Protein AF-A0A6H5G9C8-F1 (afdb_monomer)

Secondary structure (DSSP, 8-state):
-HHHHHHHHHHHHHHHHHHHHHHHHHHHHTTSSS-----HHHHHHHHHHHHHHHHHHHHHHHH-----TTGGG-S-SS--------SSHHHHHHHTTEEE--GGGGS---SGGGPPPGGGTTTB-SS---SSTTTTTEEEB-TT-----S--

Nearest PDB structures (foldseek):
  4ym7-assembly2_BB  TM=7.777E-01  e=2.139E-10  Saccharomyces cerevisiae
  6rwe-assembly1_B  TM=7.813E-01  e=3.942E-10  Saccharomyces cerevisiae
  6tps-assembly1_B  TM=7.738E-01  e=4.833E-10  Saccharomyces cerevisiae
  5m3m-assembly1_B  TM=6.597E-01  e=6.300E-11  Saccharomyces cerevisiae S288C
  6h68-assembly1_B  TM=6.676E-01  e=6.342E-10  Saccharomyces cerevisiae S288C

InterPro domains:
  IPR007645 RNA polymerase Rpb2, domain 3 [PF04565] (83-147)
  IPR015712 DNA-directed RNA polymerase, subunit 2 [PTHR20856] (51-142)

pLDDT: mean 82.38, std 15.57, range [45.03, 97.56]

Organism: NCBI:txid355587

Solvent-accessible surface area (backbone atoms only — not comparable to full-atom values): 9356 Å² total; per-residue (Å²): 126,67,67,65,54,52,53,53,50,53,51,52,53,50,53,52,51,53,49,51,52,50,55,52,51,53,56,59,58,69,69,74,76,66,88,81,76,75,49,70,67,55,56,50,53,51,50,54,53,52,53,51,50,53,54,51,50,52,47,27,67,73,64,8,41,60,92,55,99,76,49,86,86,51,91,60,50,59,75,78,45,78,84,79,51,83,88,43,74,68,59,38,57,43,59,82,39,50,46,67,80,50,70,66,63,68,77,46,90,70,59,73,80,31,58,86,56,78,86,41,62,73,42,45,37,94,74,56,44,54,78,69,89,50,38,49,35,37,34,24,52,26,93,85,47,75,89,79,69,102,82,123

Mean predicted aligned error: 13.43 Å

Sequence (152 aa):
MSAERVDLQRTADRHLRMGAERRQADAIRKGHGSGASYAQADLVNTANRLLSVESGMNNFLSTGNVSSSSGLGLMQDSGLVIIAENINRMRYMSHFRAVHRGAFFTTMRTTEARQLLPDAWGFICPVHTPDGAPCGLLNHLTKDCKVGDFDL

Foldseek 3Di:
DPPVVVVVVVVVVVVVVVVVVVVVVVVVVVVPPDPDPDDVVNVVVVVVVVVVVVVQVVCCQVFVAHDDPVCPPDPDRGPNYDDQDPPDPVSNVQVVFKDFQDPVCLPDPDCPQQDDDPVCPQFWDPPAFDDDSCHSGITGTDPPHDDDDPPD

Structure (mmCIF, N/CA/C/O backbone):
data_AF-A0A6H5G9C8-F1
#
_entry.id   AF-A0A6H5G9C8-F1
#
loop_
_atom_site.group_PDB
_atom_site.id
_atom_site.type_symbol
_atom_site.label_atom_id
_atom_site.label_alt_id
_atom_site.label_comp_id
_atom_site.label_asym_id
_atom_site.label_entity_id
_atom_site.label_seq_id
_atom_site.pdbx_PDB_ins_code
_atom_site.Cartn_x
_atom_site.Cartn_y
_atom_site.Cartn_z
_atom_site.occupancy
_atom_site.B_iso_or_equiv
_atom_site.auth_seq_id
_atom_site.auth_comp_id
_atom_site.auth_asym_id
_atom_site.auth_atom_id
_atom_site.pdbx_PDB_model_num
ATOM 1 N N . MET A 1 1 ? -27.023 -31.571 33.855 1.00 52.66 1 MET A N 1
ATOM 2 C CA . MET A 1 1 ? -28.000 -30.473 33.661 1.00 52.66 1 MET A CA 1
ATOM 3 C C . MET A 1 1 ? -27.522 -29.355 32.728 1.00 52.66 1 MET A C 1
ATOM 5 O O . MET A 1 1 ? -28.364 -28.622 32.228 1.00 52.66 1 MET A O 1
ATOM 9 N N . SER A 1 2 ? -26.218 -29.201 32.464 1.00 55.62 2 SER A N 1
ATOM 10 C CA . SER A 1 2 ? -25.683 -28.095 31.645 1.00 55.62 2 SER A CA 1
ATOM 11 C C . SER A 1 2 ? -25.666 -28.374 30.134 1.00 55.62 2 SER A C 1
ATOM 13 O O . SER A 1 2 ? -25.908 -27.461 29.358 1.00 55.62 2 SER A O 1
ATOM 15 N N . ALA A 1 3 ? -25.415 -29.621 29.714 1.00 56.06 3 ALA A N 1
ATOM 16 C CA . ALA A 1 3 ? -25.320 -29.995 28.294 1.00 56.06 3 ALA A CA 1
ATOM 17 C C . ALA A 1 3 ? -26.673 -29.902 27.561 1.00 56.06 3 ALA A C 1
ATOM 19 O O . ALA A 1 3 ? -26.766 -29.308 26.494 1.00 56.06 3 ALA A O 1
ATOM 20 N N . GLU A 1 4 ? -27.744 -30.368 28.201 1.00 57.59 4 GLU A N 1
ATOM 21 C CA . GLU A 1 4 ? -29.102 -30.371 27.638 1.00 57.59 4 GLU A CA 1
ATOM 22 C C . GLU A 1 4 ? -29.651 -28.951 27.402 1.00 57.59 4 GLU A C 1
ATOM 24 O O . GLU A 1 4 ? -30.366 -28.700 26.435 1.00 57.59 4 GLU A O 1
ATOM 29 N N . ARG A 1 5 ? -29.243 -27.980 28.236 1.00 57.44 5 ARG A N 1
ATOM 30 C CA . ARG A 1 5 ? -29.576 -26.559 28.041 1.00 57.44 5 ARG A CA 1
ATOM 31 C C . ARG A 1 5 ? -28.860 -25.949 26.835 1.00 57.44 5 ARG A C 1
ATOM 33 O O . ARG A 1 5 ? -29.451 -25.125 26.149 1.00 57.44 5 ARG A O 1
ATOM 40 N N . VAL A 1 6 ? -27.621 -26.360 26.550 1.00 58.94 6 VAL A N 1
ATOM 41 C CA . VAL A 1 6 ? -26.857 -25.868 25.388 1.00 58.94 6 VAL A CA 1
ATOM 42 C C . VAL A 1 6 ? -27.434 -26.418 24.079 1.00 58.94 6 VAL A C 1
ATOM 44 O O . VAL A 1 6 ? -27.516 -25.680 23.097 1.00 58.94 6 VAL A O 1
ATOM 47 N N . ASP A 1 7 ? -27.905 -27.666 24.070 1.00 59.56 7 ASP A N 1
ATOM 48 C CA . ASP A 1 7 ? -28.549 -28.271 22.896 1.00 59.56 7 ASP A CA 1
ATOM 49 C C . ASP A 1 7 ? -29.946 -27.688 22.621 1.00 59.56 7 ASP A C 1
ATOM 51 O O . ASP A 1 7 ? -30.296 -27.437 21.463 1.00 59.56 7 ASP A O 1
ATOM 55 N N . LEU A 1 8 ? -30.715 -27.361 23.666 1.00 62.09 8 LEU A N 1
ATOM 56 C CA . LEU A 1 8 ? -31.972 -26.607 23.549 1.00 62.09 8 LEU A CA 1
ATOM 57 C C . LEU A 1 8 ? -31.755 -25.181 23.012 1.00 62.09 8 LEU A C 1
ATOM 59 O O . LEU A 1 8 ? -32.517 -24.718 22.164 1.00 62.09 8 LEU A O 1
ATOM 63 N N . GLN A 1 9 ? -30.685 -24.500 23.433 1.00 62.12 9 GLN A N 1
ATOM 64 C CA . GLN A 1 9 ? -30.335 -23.175 22.907 1.00 62.12 9 GLN A CA 1
ATOM 65 C C . GLN A 1 9 ? -29.932 -23.246 21.422 1.00 62.12 9 GLN A C 1
ATOM 67 O O . GLN A 1 9 ? -30.406 -22.464 20.602 1.00 62.12 9 GLN A O 1
ATOM 72 N N . ARG A 1 10 ? -29.108 -24.236 21.047 1.00 60.28 10 ARG A N 1
ATOM 73 C CA . ARG A 1 10 ? -28.646 -24.441 19.661 1.00 60.28 10 ARG A CA 1
ATOM 74 C C . ARG A 1 10 ? -29.770 -24.849 18.711 1.00 60.28 10 ARG A C 1
ATOM 76 O O . ARG A 1 10 ? -29.772 -24.438 17.550 1.00 60.28 10 ARG A O 1
ATOM 83 N N . THR A 1 11 ? -30.724 -25.650 19.182 1.00 66.50 11 THR A N 1
ATOM 84 C CA . THR A 1 11 ? -31.915 -26.011 18.401 1.00 66.50 11 THR A CA 1
ATOM 85 C C . THR A 1 11 ? -32.848 -24.811 18.228 1.00 66.50 11 THR A C 1
ATOM 87 O O . THR A 1 11 ? -33.286 -24.563 17.104 1.00 66.50 11 THR A O 1
ATOM 90 N N . ALA A 1 12 ? -33.063 -23.993 19.264 1.00 66.56 12 ALA A N 1
ATOM 91 C CA . ALA A 1 12 ? -33.818 -22.742 19.152 1.00 66.56 12 ALA A CA 1
ATOM 92 C C . ALA A 1 12 ? -33.175 -21.750 18.158 1.00 66.56 12 ALA A C 1
ATOM 94 O O . ALA A 1 12 ? -33.863 -21.226 17.278 1.00 66.56 12 ALA A O 1
ATOM 95 N N . ASP A 1 13 ? -31.852 -21.571 18.211 1.00 65.62 13 ASP A N 1
ATOM 96 C CA . ASP A 1 13 ? -31.112 -20.705 17.284 1.00 65.62 13 ASP A CA 1
ATOM 97 C C . ASP A 1 13 ? -31.168 -21.210 15.834 1.00 65.62 13 ASP A C 1
ATOM 99 O O . ASP A 1 13 ? -31.294 -20.420 14.894 1.00 65.62 13 ASP A O 1
ATOM 103 N N . ARG A 1 14 ? -31.135 -22.534 15.625 1.00 63.53 14 ARG A N 1
ATOM 104 C CA . ARG A 1 14 ? -31.300 -23.142 14.296 1.00 63.53 14 ARG A CA 1
ATOM 105 C C . ARG A 1 14 ? -32.705 -22.899 13.740 1.00 63.53 14 ARG A C 1
ATOM 107 O O . ARG A 1 14 ? -32.842 -22.584 12.561 1.00 63.53 14 ARG A O 1
ATOM 114 N N . HIS A 1 15 ? -33.739 -22.990 14.575 1.00 64.81 15 HIS A N 1
ATOM 115 C CA . HIS A 1 15 ? -35.116 -22.691 14.172 1.00 64.81 15 HIS A CA 1
ATOM 116 C C . HIS A 1 15 ? -35.325 -21.201 13.849 1.00 64.81 15 HIS A C 1
ATOM 118 O O . HIS A 1 15 ? -36.018 -20.884 12.881 1.00 64.81 15 HIS A O 1
ATOM 124 N N . LEU A 1 16 ? -34.685 -20.289 14.589 1.00 63.53 16 LEU A N 1
ATOM 125 C CA . LEU A 1 16 ? -34.725 -18.848 14.311 1.00 63.53 16 LEU A CA 1
ATOM 126 C C . LEU A 1 16 ? -34.018 -18.487 12.995 1.00 63.53 16 LEU A C 1
ATOM 128 O O . LEU A 1 16 ? -34.568 -17.719 12.204 1.00 63.53 16 LEU A O 1
ATOM 132 N N . ARG A 1 17 ? -32.852 -19.086 12.711 1.00 62.72 17 ARG A N 1
ATOM 133 C CA . ARG A 1 17 ? -32.130 -18.905 11.436 1.00 62.72 17 ARG A CA 1
ATOM 134 C C . ARG A 1 17 ? -32.926 -19.437 10.244 1.00 62.72 17 ARG A C 1
ATOM 136 O O . ARG A 1 17 ? -33.128 -18.707 9.279 1.00 62.72 17 ARG A O 1
ATOM 143 N N . MET A 1 18 ? -33.495 -20.639 10.363 1.00 63.16 18 MET A N 1
ATOM 144 C CA . MET A 1 18 ? -34.367 -21.217 9.330 1.00 63.16 18 MET A CA 1
ATOM 145 C C . MET A 1 18 ? -35.641 -20.383 9.112 1.00 63.16 18 MET A C 1
ATOM 147 O O . MET A 1 18 ? -36.156 -20.310 7.998 1.00 63.16 18 MET A O 1
ATOM 151 N N . GLY A 1 19 ? -36.163 -19.730 10.158 1.00 61.75 19 GLY A N 1
ATOM 152 C CA . GLY A 1 19 ? -37.285 -18.794 10.052 1.00 61.75 19 GLY A CA 1
ATOM 153 C C . GLY A 1 19 ? -36.926 -17.493 9.325 1.00 61.75 19 GLY A C 1
ATOM 154 O O . GLY A 1 19 ? -37.734 -16.992 8.541 1.00 61.75 19 GLY A O 1
ATOM 155 N N . ALA A 1 20 ? -35.720 -16.961 9.544 1.00 60.97 20 ALA A N 1
ATOM 156 C CA . ALA A 1 20 ? -35.210 -15.781 8.844 1.00 60.97 20 ALA A CA 1
ATOM 157 C C . ALA A 1 20 ? -34.938 -16.067 7.356 1.00 60.97 20 ALA A C 1
ATOM 159 O O . ALA A 1 20 ? -35.363 -15.295 6.498 1.00 60.97 20 ALA A O 1
ATOM 160 N N . GLU A 1 21 ? -34.333 -17.215 7.042 1.00 58.78 21 GLU A N 1
ATOM 161 C CA . GLU A 1 21 ? -34.062 -17.653 5.666 1.00 58.78 21 GLU A CA 1
ATOM 162 C C . GLU A 1 21 ? -35.353 -17.896 4.872 1.00 58.78 21 GLU A C 1
ATOM 164 O O . GLU A 1 21 ? -35.463 -17.475 3.720 1.00 58.78 21 GLU A O 1
ATOM 169 N N . ARG A 1 22 ? -36.381 -18.487 5.501 1.00 59.16 22 ARG A N 1
ATOM 170 C CA . ARG A 1 22 ? -37.709 -18.661 4.883 1.00 59.16 22 ARG A CA 1
ATOM 171 C C . ARG A 1 22 ? -38.394 -17.325 4.594 1.00 59.16 22 ARG A C 1
ATOM 173 O O . ARG A 1 22 ? -38.902 -17.138 3.494 1.00 59.16 22 ARG A O 1
ATOM 180 N N . ARG A 1 23 ? -38.340 -16.362 5.525 1.00 60.44 23 ARG A N 1
ATOM 181 C CA . ARG A 1 23 ? -38.875 -15.001 5.307 1.00 60.44 23 ARG A CA 1
ATOM 182 C C . ARG A 1 23 ? -38.164 -14.282 4.159 1.00 60.44 23 ARG A C 1
ATOM 184 O O . ARG A 1 23 ? -38.810 -13.565 3.398 1.00 60.44 23 ARG A O 1
ATOM 191 N N . GLN A 1 24 ? -36.855 -14.482 4.025 1.00 59.53 24 GLN A N 1
ATOM 192 C CA . GLN A 1 24 ? -36.061 -13.881 2.958 1.00 59.53 24 GLN A CA 1
ATOM 193 C C . GLN A 1 24 ? -36.348 -14.527 1.593 1.00 59.53 24 GLN A C 1
ATOM 195 O O . GLN A 1 24 ? -36.511 -13.814 0.604 1.00 59.53 24 GLN A O 1
ATOM 200 N N . ALA A 1 25 ? -36.518 -15.851 1.541 1.00 57.06 25 ALA A N 1
ATOM 201 C CA . ALA A 1 25 ? -36.933 -16.567 0.333 1.00 57.06 25 ALA A CA 1
ATOM 202 C C . ALA A 1 25 ? -38.358 -16.187 -0.120 1.00 57.06 25 ALA A C 1
ATOM 204 O O . ALA A 1 25 ? -38.601 -15.996 -1.314 1.00 57.06 25 ALA A O 1
ATOM 205 N N . ASP A 1 26 ? -39.289 -15.997 0.820 1.00 58.59 26 ASP A N 1
ATOM 206 C CA . ASP A 1 26 ? -40.658 -15.563 0.520 1.00 58.59 26 ASP A CA 1
ATOM 207 C C . ASP A 1 26 ? -40.722 -14.108 0.016 1.00 58.59 26 ASP A C 1
ATOM 209 O O . ASP A 1 26 ? -41.550 -13.789 -0.843 1.00 58.59 26 ASP A O 1
ATOM 213 N N . ALA A 1 27 ? -39.818 -13.231 0.475 1.00 60.06 27 ALA A N 1
ATOM 214 C CA . ALA A 1 27 ? -39.679 -11.866 -0.043 1.00 60.06 27 ALA A CA 1
ATOM 215 C C . ALA A 1 27 ? -39.166 -11.842 -1.496 1.00 60.06 27 ALA A C 1
ATOM 217 O O . ALA A 1 27 ? -39.684 -11.087 -2.318 1.00 60.06 27 ALA A O 1
ATOM 2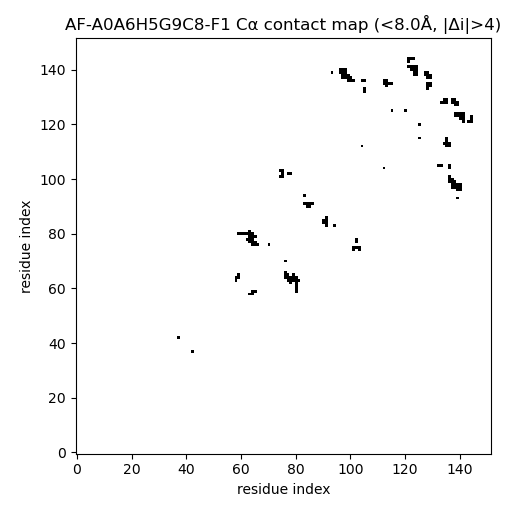18 N N . ILE A 1 28 ? -38.209 -12.713 -1.838 1.00 57.19 28 ILE A N 1
ATOM 219 C CA . ILE A 1 28 ? -37.671 -12.849 -3.205 1.00 57.19 28 ILE A CA 1
ATOM 220 C C . ILE A 1 28 ? -38.734 -13.422 -4.157 1.00 57.19 28 ILE A C 1
ATOM 222 O O . ILE A 1 28 ? -38.884 -12.963 -5.295 1.00 57.19 28 ILE A O 1
ATOM 226 N N . ARG A 1 29 ? -39.525 -14.392 -3.682 1.00 55.91 29 ARG A N 1
ATOM 227 C CA . ARG A 1 29 ? -40.588 -15.037 -4.465 1.00 55.91 29 ARG A CA 1
ATOM 228 C C . ARG A 1 29 ? -41.779 -14.112 -4.738 1.00 55.91 29 ARG A C 1
ATOM 230 O O . ARG A 1 29 ? -42.370 -14.204 -5.811 1.00 55.91 29 ARG A O 1
ATOM 237 N N . LYS A 1 30 ? -42.097 -13.177 -3.833 1.00 57.09 30 LYS A N 1
ATOM 238 C CA . LYS A 1 30 ? -43.123 -12.139 -4.065 1.00 57.09 30 LYS A CA 1
ATOM 239 C C . LYS A 1 30 ? -42.755 -11.126 -5.161 1.00 57.09 30 LYS A C 1
ATOM 241 O O . LYS A 1 30 ? -43.655 -10.475 -5.674 1.00 57.09 30 LYS A O 1
ATOM 246 N N . GLY A 1 31 ? -41.481 -11.012 -5.546 1.00 51.38 31 GLY A N 1
ATOM 247 C CA . GLY A 1 31 ? -41.027 -10.091 -6.599 1.00 51.38 31 GLY A CA 1
ATOM 248 C C . GLY A 1 31 ? -41.153 -10.611 -8.039 1.00 51.38 31 GLY A C 1
ATOM 249 O O . GLY A 1 31 ? -40.985 -9.835 -8.971 1.00 51.38 31 GLY A O 1
ATOM 250 N N . HIS A 1 32 ? -41.446 -11.901 -8.243 1.00 48.91 32 HIS A N 1
ATOM 251 C CA . HIS A 1 32 ? -41.352 -12.554 -9.562 1.00 48.91 32 HIS A CA 1
ATOM 252 C C . HIS A 1 32 ? -42.702 -12.817 -10.256 1.00 48.91 32 HIS A C 1
ATOM 254 O O . HIS A 1 32 ? -42.734 -13.436 -11.317 1.00 48.91 32 HIS A O 1
ATOM 260 N N . GLY A 1 33 ? -43.824 -12.384 -9.674 1.00 45.03 33 GLY A N 1
ATOM 261 C CA . GLY A 1 33 ? -45.160 -12.844 -10.068 1.00 45.03 33 GLY A CA 1
ATOM 262 C C . GLY A 1 33 ? -46.170 -11.748 -10.392 1.00 45.03 33 GLY A C 1
ATOM 263 O O . GLY A 1 33 ? -47.238 -11.761 -9.801 1.00 45.03 33 GLY A O 1
ATOM 264 N N . SER A 1 34 ? -45.838 -10.815 -11.288 1.00 45.84 34 SER A N 1
ATOM 265 C CA . SER A 1 34 ? -46.760 -9.938 -12.048 1.00 45.84 34 SER A CA 1
ATOM 266 C C . SER A 1 34 ? -45.920 -8.834 -12.690 1.00 45.84 34 SER A C 1
ATOM 268 O O . SER A 1 34 ? -45.042 -8.317 -12.007 1.00 45.84 34 SER A O 1
ATOM 270 N N . GLY A 1 35 ? -46.151 -8.485 -13.963 1.00 50.88 35 GLY A N 1
ATOM 271 C CA . GLY A 1 35 ? -45.361 -7.486 -14.701 1.00 50.88 35 GLY A CA 1
ATOM 272 C C . GLY A 1 35 ? -44.958 -6.292 -13.831 1.00 50.88 35 GLY A C 1
ATOM 273 O O . GLY A 1 35 ? -45.819 -5.579 -13.318 1.00 50.88 35 GLY A O 1
ATOM 274 N N . ALA A 1 36 ? -43.652 -6.133 -13.605 1.00 57.53 36 ALA A N 1
ATOM 275 C CA . ALA A 1 36 ? -43.116 -5.144 -12.683 1.00 57.53 36 ALA A CA 1
ATOM 276 C C . ALA A 1 36 ? -43.345 -3.735 -13.246 1.00 57.53 36 ALA A C 1
ATOM 278 O O . ALA A 1 36 ? -42.533 -3.203 -13.999 1.00 57.53 36 ALA A O 1
ATOM 279 N N . SER A 1 37 ? -44.472 -3.123 -12.887 1.00 60.69 37 SER A N 1
ATOM 280 C CA . SER A 1 37 ? -44.633 -1.676 -12.965 1.00 60.69 37 SER A CA 1
ATOM 281 C C . SER A 1 37 ? -43.712 -1.073 -11.912 1.00 60.69 37 SER A C 1
ATOM 283 O O . SER A 1 37 ? -44.106 -0.926 -10.756 1.00 60.69 37 SER A O 1
ATOM 285 N N . TYR A 1 38 ? -42.470 -0.770 -12.287 1.00 67.19 38 TYR A N 1
ATOM 286 C CA . TYR A 1 38 ? -41.547 -0.063 -11.409 1.00 67.19 38 TYR A CA 1
ATOM 287 C C . TYR A 1 38 ? -42.154 1.295 -11.061 1.00 67.19 38 TYR A C 1
ATOM 289 O O . TYR A 1 38 ? -42.345 2.143 -11.937 1.00 67.19 38 TYR A O 1
ATOM 297 N N . ALA A 1 39 ? -42.484 1.508 -9.787 1.00 77.12 39 ALA A N 1
ATOM 298 C CA . ALA A 1 39 ? -42.851 2.835 -9.332 1.00 77.12 39 ALA A CA 1
ATOM 299 C C . ALA A 1 39 ? -41.648 3.759 -9.565 1.00 77.12 39 ALA A C 1
ATOM 301 O O . ALA A 1 39 ? -40.505 3.384 -9.298 1.00 77.12 39 ALA A O 1
ATOM 302 N N . GLN A 1 40 ? -41.889 4.982 -10.038 1.00 76.12 40 GLN A N 1
ATOM 303 C CA . GLN A 1 40 ? -40.822 5.960 -10.273 1.00 76.12 40 GLN A CA 1
ATOM 304 C C . GLN A 1 40 ? -39.937 6.157 -9.025 1.00 76.12 40 GLN A C 1
ATOM 306 O O . GLN A 1 40 ? -38.731 6.346 -9.143 1.00 76.12 40 GLN A O 1
ATOM 311 N N . ALA A 1 41 ? -40.517 6.025 -7.828 1.00 79.38 41 ALA A N 1
ATOM 312 C CA . ALA A 1 41 ? -39.797 6.060 -6.558 1.00 79.38 41 ALA A CA 1
ATOM 313 C C . ALA A 1 41 ? -38.800 4.895 -6.373 1.00 79.38 41 ALA A C 1
ATOM 315 O O . ALA A 1 41 ? -37.710 5.110 -5.846 1.00 79.38 41 ALA A O 1
ATOM 316 N N . ASP A 1 42 ? -39.123 3.685 -6.837 1.00 80.88 42 ASP A N 1
ATOM 317 C CA . ASP A 1 42 ? -38.223 2.526 -6.758 1.00 80.88 42 ASP A CA 1
ATOM 318 C C . ASP A 1 42 ? -37.039 2.684 -7.719 1.00 80.88 42 ASP A C 1
ATOM 320 O O . ASP A 1 42 ? -35.890 2.412 -7.359 1.00 80.88 42 ASP A O 1
ATOM 324 N N . LEU A 1 43 ? -37.295 3.214 -8.920 1.00 80.56 43 LEU A N 1
ATOM 325 C CA . LEU A 1 43 ? -36.242 3.554 -9.881 1.00 80.56 43 LEU A CA 1
ATOM 326 C C . LEU A 1 43 ? -35.295 4.624 -9.319 1.00 80.56 43 LEU A C 1
ATOM 328 O O . LEU A 1 43 ? -34.079 4.474 -9.387 1.00 80.56 43 LEU A O 1
ATOM 332 N N . VAL A 1 44 ? -35.833 5.666 -8.683 1.00 82.88 44 VAL A N 1
ATOM 333 C CA . VAL A 1 44 ? -35.020 6.716 -8.050 1.00 82.88 44 VAL A CA 1
ATOM 334 C C . VAL A 1 44 ? -34.219 6.172 -6.859 1.00 82.88 44 VAL A C 1
ATOM 336 O O . VAL A 1 44 ? -33.038 6.482 -6.716 1.00 82.88 44 VAL A O 1
ATOM 339 N N . ASN A 1 45 ? -34.806 5.308 -6.028 1.00 84.06 45 ASN A N 1
ATOM 340 C CA . ASN A 1 45 ? -34.104 4.707 -4.892 1.00 84.06 45 ASN A CA 1
ATOM 341 C C . ASN A 1 45 ? -32.965 3.774 -5.323 1.00 84.06 45 ASN A C 1
ATOM 343 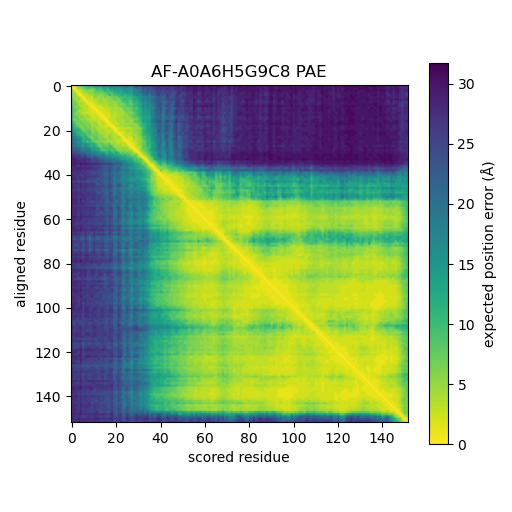O O . ASN A 1 45 ? -31.896 3.784 -4.710 1.00 84.06 45 ASN A O 1
ATOM 347 N N . THR A 1 46 ? -33.169 2.974 -6.370 1.00 80.62 46 THR A N 1
ATOM 348 C CA . THR A 1 46 ? -32.105 2.123 -6.926 1.00 80.62 46 THR A CA 1
ATOM 349 C C . THR A 1 46 ? -30.989 2.955 -7.556 1.00 80.62 46 THR A C 1
ATOM 351 O O . THR A 1 46 ? -29.821 2.690 -7.275 1.00 80.62 46 THR A O 1
ATOM 354 N N . ALA A 1 47 ? -31.324 4.017 -8.295 1.00 81.56 47 ALA A N 1
ATOM 355 C CA . ALA A 1 47 ? -30.341 4.951 -8.841 1.00 81.56 47 ALA A CA 1
ATOM 356 C C . ALA A 1 47 ? -29.498 5.612 -7.736 1.00 81.56 47 ALA A C 1
ATOM 358 O O . ALA A 1 47 ? -28.271 5.603 -7.807 1.00 81.56 47 ALA A O 1
ATOM 359 N N . ASN A 1 48 ? -30.130 6.088 -6.659 1.00 82.88 48 ASN A N 1
ATOM 360 C CA . ASN A 1 48 ? -29.422 6.686 -5.523 1.00 82.88 48 ASN A CA 1
ATOM 361 C C . ASN A 1 48 ? -28.470 5.698 -4.825 1.00 82.88 48 ASN A C 1
ATOM 363 O O . ASN A 1 48 ? -27.390 6.086 -4.380 1.00 82.88 48 ASN A O 1
ATOM 367 N N . ARG A 1 49 ? -28.830 4.409 -4.752 1.00 81.00 49 ARG A N 1
ATOM 368 C CA . ARG A 1 49 ? -27.944 3.370 -4.200 1.00 81.00 49 ARG A CA 1
ATOM 369 C C . ARG A 1 49 ? -26.731 3.107 -5.088 1.00 81.00 49 ARG A C 1
ATOM 371 O O . ARG A 1 49 ? -25.635 2.963 -4.558 1.00 81.00 49 ARG A O 1
ATOM 378 N N . LEU A 1 50 ? -26.912 3.068 -6.408 1.00 80.38 50 LEU A N 1
ATOM 379 C CA . LEU A 1 50 ? -25.808 2.880 -7.355 1.00 80.38 50 LEU A CA 1
ATOM 380 C C . LEU A 1 50 ? -24.817 4.050 -7.293 1.00 80.38 50 LEU A C 1
ATOM 382 O O . LEU A 1 50 ? -23.616 3.826 -7.150 1.00 80.38 50 LEU A O 1
ATOM 386 N N . LEU A 1 51 ? -25.327 5.285 -7.282 1.00 81.31 51 LEU A N 1
ATOM 387 C CA . LEU A 1 51 ? -24.510 6.500 -7.168 1.00 81.31 51 LEU A CA 1
ATOM 388 C C . LEU A 1 51 ? -23.721 6.554 -5.850 1.00 81.31 51 LEU A C 1
ATOM 390 O O . LEU A 1 51 ? -22.583 7.021 -5.814 1.00 81.31 51 LEU A O 1
ATOM 394 N N . SER A 1 52 ? -24.299 6.044 -4.758 1.00 84.75 52 SER A N 1
ATOM 395 C CA . SER A 1 52 ? -23.610 5.974 -3.466 1.00 84.75 52 SER A CA 1
ATOM 396 C C . SER A 1 52 ? -22.406 5.030 -3.487 1.00 84.75 52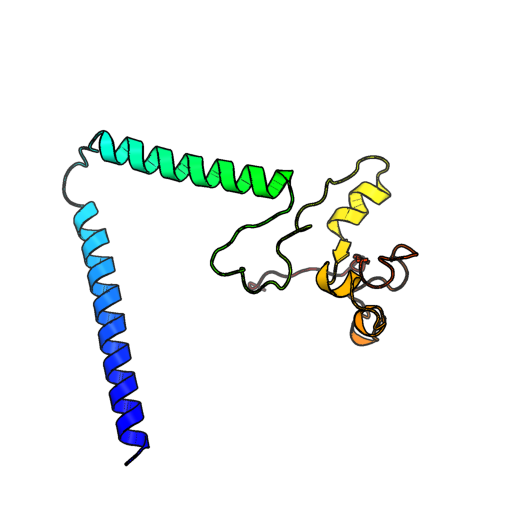 SER A C 1
ATOM 398 O O . SER A 1 52 ? -21.407 5.319 -2.828 1.00 84.75 52 SER A O 1
ATOM 400 N N . VAL A 1 53 ? -22.489 3.906 -4.205 1.00 88.00 53 VAL A N 1
ATOM 401 C CA . VAL A 1 53 ? -21.378 2.947 -4.313 1.00 88.00 53 VAL A CA 1
ATOM 402 C C . VAL A 1 53 ? -20.258 3.535 -5.163 1.00 88.00 53 VAL A C 1
ATOM 404 O O . VAL A 1 53 ? -19.103 3.493 -4.748 1.00 88.00 53 VAL A O 1
ATOM 407 N N . GLU A 1 54 ? -20.598 4.137 -6.304 1.00 91.00 54 GLU A N 1
ATOM 408 C CA . GLU A 1 54 ? -19.631 4.798 -7.185 1.00 91.00 54 GLU A CA 1
ATOM 409 C C . GLU A 1 54 ? -18.853 5.890 -6.442 1.00 91.00 54 GLU A C 1
ATOM 411 O O . GLU A 1 54 ? -17.623 5.878 -6.431 1.00 91.00 54 GLU A O 1
ATOM 416 N N . SER A 1 55 ? -19.562 6.790 -5.756 1.00 90.56 55 SER A N 1
ATOM 417 C CA . SER A 1 55 ? -18.944 7.871 -4.984 1.00 90.56 55 SER A CA 1
ATOM 418 C C . SER A 1 55 ? -18.031 7.336 -3.873 1.00 90.56 55 SER A C 1
ATOM 420 O O . SER A 1 55 ? -16.902 7.804 -3.710 1.00 90.56 55 SER A O 1
ATOM 422 N N . GLY A 1 56 ? -18.472 6.294 -3.156 1.00 90.38 56 GLY A N 1
ATOM 423 C CA . GLY A 1 56 ? -17.668 5.634 -2.127 1.00 90.38 56 GLY A CA 1
ATOM 424 C C . GLY A 1 56 ? -16.395 4.991 -2.684 1.00 90.38 56 GLY A C 1
ATOM 425 O O . GLY A 1 56 ? -15.312 5.201 -2.138 1.00 90.38 56 GLY A O 1
ATOM 426 N N . MET A 1 57 ? -16.501 4.257 -3.797 1.00 92.06 57 MET A N 1
ATOM 427 C CA . MET A 1 57 ? -15.351 3.637 -4.463 1.00 92.06 57 MET A CA 1
ATOM 428 C C . MET A 1 57 ? -14.390 4.683 -5.031 1.00 92.06 57 MET A C 1
ATOM 430 O O . MET A 1 57 ? -13.180 4.540 -4.876 1.00 92.06 57 MET A O 1
ATOM 434 N N . ASN A 1 58 ? -14.902 5.755 -5.637 1.00 94.00 58 ASN A N 1
ATOM 435 C CA . ASN A 1 58 ? -14.070 6.827 -6.171 1.00 94.00 58 ASN A CA 1
ATOM 436 C C . ASN A 1 58 ? -13.295 7.548 -5.058 1.00 94.00 58 ASN A C 1
ATOM 438 O O . ASN A 1 58 ? -12.098 7.804 -5.198 1.00 94.00 58 ASN A O 1
ATOM 442 N N . ASN A 1 59 ? -13.946 7.816 -3.923 1.00 93.62 59 ASN A N 1
ATOM 443 C CA . ASN A 1 59 ? -13.283 8.391 -2.756 1.00 93.62 59 ASN A CA 1
ATOM 444 C C . ASN A 1 59 ? -12.205 7.450 -2.193 1.00 93.62 59 ASN A C 1
ATOM 446 O O . ASN A 1 59 ? -11.093 7.892 -1.904 1.00 93.62 59 ASN A O 1
ATOM 450 N N . PHE A 1 60 ? -12.500 6.150 -2.094 1.00 94.38 60 PHE A N 1
ATOM 451 C CA . PHE A 1 60 ? -11.534 5.145 -1.649 1.00 94.38 60 PHE A CA 1
ATOM 452 C C . PHE A 1 60 ? -10.309 5.070 -2.570 1.00 94.38 60 PHE A C 1
ATOM 454 O O . PHE A 1 60 ? -9.183 5.133 -2.088 1.00 94.38 60 PHE A O 1
ATOM 461 N N . LEU A 1 61 ? -10.506 4.998 -3.890 1.00 94.75 61 LEU A N 1
ATOM 462 C CA . LEU A 1 61 ? -9.404 4.933 -4.856 1.00 94.75 61 LEU A CA 1
ATOM 463 C C . LEU A 1 61 ? -8.590 6.232 -4.915 1.00 94.75 61 LEU A C 1
ATOM 465 O O . LEU A 1 61 ? -7.381 6.185 -5.119 1.00 94.75 61 LEU A O 1
ATOM 469 N N . SER A 1 62 ? -9.232 7.383 -4.710 1.00 94.44 62 SER A N 1
ATOM 470 C CA . SER A 1 62 ? -8.554 8.683 -4.762 1.00 94.44 62 SER A CA 1
ATOM 471 C C . SER A 1 62 ? -7.768 9.000 -3.487 1.00 94.44 62 SER A C 1
ATOM 473 O O . SER A 1 62 ? -6.716 9.631 -3.559 1.00 94.44 62 SER A O 1
ATOM 475 N N . THR A 1 63 ? -8.272 8.596 -2.317 1.00 94.69 63 THR A N 1
ATOM 476 C CA . THR A 1 63 ? -7.675 8.955 -1.015 1.00 94.69 63 THR A CA 1
ATOM 477 C C . THR A 1 63 ? -6.937 7.807 -0.335 1.00 94.69 63 THR A C 1
ATOM 479 O O . THR A 1 63 ? -6.115 8.049 0.545 1.00 94.69 63 THR A O 1
ATOM 482 N N . GLY A 1 64 ? -7.234 6.560 -0.703 1.00 93.38 64 GLY A N 1
ATOM 483 C CA . GLY A 1 64 ? -6.729 5.367 -0.026 1.00 93.38 64 GLY A CA 1
ATOM 484 C C . GLY A 1 64 ? -7.294 5.151 1.378 1.00 93.38 64 GLY A C 1
ATOM 485 O O . GLY A 1 64 ? -6.743 4.331 2.115 1.00 93.38 64 GLY A O 1
ATOM 486 N N . ASN A 1 65 ? -8.361 5.868 1.747 1.00 92.50 65 ASN A N 1
ATOM 487 C CA . ASN A 1 65 ? -9.008 5.776 3.052 1.00 92.50 65 ASN A CA 1
ATOM 488 C C . ASN A 1 65 ? -10.345 5.042 2.942 1.00 92.50 65 ASN A C 1
ATOM 490 O O . ASN A 1 65 ? -11.169 5.361 2.082 1.00 92.50 65 ASN A O 1
ATOM 494 N N . VAL A 1 66 ? -10.580 4.083 3.833 1.00 90.75 66 VAL A N 1
ATOM 495 C CA . VAL A 1 66 ? -11.815 3.301 3.893 1.00 90.75 66 VAL A CA 1
ATOM 496 C C . VAL A 1 66 ? -12.585 3.614 5.172 1.00 90.75 66 VAL A C 1
ATOM 498 O O . VAL A 1 66 ? -12.118 3.377 6.280 1.00 90.75 66 VAL A O 1
ATOM 501 N N . SER A 1 67 ? -13.806 4.125 5.026 1.00 84.69 67 SER A N 1
ATOM 502 C CA . SER A 1 67 ? -14.741 4.296 6.137 1.00 84.69 67 SER A CA 1
ATOM 503 C C . SER A 1 67 ? -15.737 3.137 6.144 1.00 84.69 67 SER A C 1
ATOM 505 O O . SER A 1 67 ? -16.645 3.058 5.320 1.00 84.69 67 SER A O 1
ATOM 507 N N . SER A 1 68 ? -15.562 2.201 7.078 1.00 85.19 68 SER A N 1
ATOM 508 C CA . SER A 1 68 ? -16.478 1.073 7.266 1.00 85.19 68 SER A CA 1
ATOM 509 C C . SER A 1 68 ? -16.958 1.008 8.708 1.00 85.19 68 SER A C 1
ATOM 511 O O . SER A 1 68 ? -16.153 1.050 9.636 1.00 85.19 68 SER A O 1
ATOM 513 N N . SER A 1 69 ? -18.265 0.830 8.907 1.00 84.38 69 SER A N 1
ATOM 514 C CA . SER A 1 69 ? -18.857 0.660 10.240 1.00 84.38 69 SER A CA 1
ATOM 515 C C . SER A 1 69 ? -18.414 -0.630 10.935 1.00 84.38 69 SER A C 1
ATOM 517 O O . SER A 1 69 ? -18.512 -0.728 12.153 1.00 84.38 69 SER A O 1
ATOM 519 N N . SER A 1 70 ? -17.945 -1.626 10.175 1.00 85.00 70 SER A N 1
ATOM 520 C CA . SER A 1 70 ? -17.437 -2.898 10.701 1.00 85.00 70 SER A CA 1
ATOM 521 C C . SER A 1 70 ? -15.913 -2.938 10.850 1.00 85.00 70 SER A C 1
ATOM 523 O O . SER A 1 70 ? -15.388 -3.909 11.388 1.00 85.00 70 SER A O 1
ATOM 525 N N . GLY A 1 71 ? -15.186 -1.937 10.336 1.00 78.44 71 GLY A N 1
ATOM 526 C CA . GLY A 1 71 ? -13.717 -1.898 10.354 1.00 78.44 71 GLY A CA 1
ATOM 527 C C . GLY A 1 71 ? -13.011 -2.959 9.493 1.00 78.44 71 GLY A C 1
ATOM 528 O O . GLY A 1 71 ? -11.788 -3.038 9.517 1.00 78.44 71 GLY A O 1
ATOM 529 N N . LEU A 1 72 ? -13.749 -3.788 8.736 1.00 85.38 72 LEU A N 1
ATOM 530 C CA . LEU A 1 72 ? -13.225 -4.809 7.802 1.00 85.38 72 LEU A CA 1
ATOM 531 C C . LEU A 1 72 ? -12.263 -5.853 8.415 1.00 85.38 72 LEU A C 1
ATOM 533 O O . LEU A 1 72 ? -11.647 -6.619 7.680 1.00 85.38 72 LEU A O 1
ATOM 537 N N . GLY A 1 73 ? -12.129 -5.899 9.745 1.00 86.94 73 GLY A N 1
ATOM 538 C CA . GLY A 1 73 ? -11.136 -6.737 10.426 1.00 86.94 73 GLY A CA 1
ATOM 539 C C . GLY A 1 73 ? -9.684 -6.296 10.200 1.00 86.94 73 GLY A C 1
ATOM 540 O O . GLY A 1 73 ? -8.766 -7.045 10.528 1.00 86.94 73 GLY A O 1
ATOM 541 N N . LEU A 1 74 ? -9.464 -5.100 9.644 1.00 89.19 74 LEU A N 1
ATOM 542 C CA . LEU A 1 74 ? -8.140 -4.527 9.430 1.00 89.19 74 LEU A CA 1
ATOM 543 C C . LEU A 1 74 ? -7.781 -3.584 10.579 1.00 89.19 74 LEU A C 1
ATOM 545 O O . LEU A 1 74 ? -8.628 -2.891 11.132 1.00 89.19 74 LEU A O 1
ATOM 549 N N . MET A 1 75 ? -6.493 -3.526 10.915 1.00 89.00 75 MET A N 1
ATOM 550 C CA . MET A 1 75 ? -5.971 -2.599 11.930 1.00 89.00 75 MET A CA 1
ATOM 551 C C . MET A 1 75 ? -5.660 -1.198 11.376 1.00 89.00 75 MET A C 1
ATOM 553 O O . MET A 1 75 ? -5.222 -0.331 12.125 1.00 89.00 75 MET A O 1
ATOM 557 N N . GLN A 1 76 ? -5.828 -0.988 10.068 1.00 90.38 76 GLN A N 1
ATOM 558 C CA . GLN A 1 76 ? -5.585 0.282 9.387 1.00 90.38 76 GLN A CA 1
ATOM 559 C C . GLN A 1 76 ? -6.765 0.611 8.472 1.00 90.38 76 GLN A C 1
ATOM 561 O O . GLN A 1 76 ? -7.324 -0.280 7.831 1.00 90.38 76 GLN A O 1
ATOM 566 N N . ASP A 1 77 ? -7.102 1.891 8.398 1.00 91.38 77 ASP A N 1
ATOM 567 C CA . ASP A 1 77 ? -8.187 2.451 7.590 1.00 91.38 77 ASP A CA 1
ATOM 568 C C . ASP A 1 77 ? -7.681 3.386 6.480 1.00 91.38 77 ASP A C 1
ATOM 570 O O . ASP A 1 77 ? -8.467 3.873 5.673 1.00 91.38 77 ASP A O 1
ATOM 574 N N . SER A 1 78 ? -6.373 3.626 6.424 1.00 91.25 78 SER A N 1
ATOM 575 C CA . SER A 1 78 ? -5.722 4.608 5.560 1.00 91.25 78 SER A CA 1
ATOM 576 C C . SER A 1 78 ? -4.482 4.029 4.880 1.00 91.25 78 SER A C 1
ATOM 578 O O . SER A 1 78 ? -3.904 3.038 5.334 1.00 91.25 78 SER A O 1
ATOM 580 N N . GLY A 1 79 ? -4.080 4.635 3.759 1.00 91.00 79 GLY A N 1
ATOM 581 C CA . GLY A 1 79 ? -2.910 4.202 2.983 1.00 91.00 79 GLY A CA 1
ATOM 582 C C . GLY A 1 79 ? -3.104 2.876 2.238 1.00 91.00 79 GLY A C 1
ATOM 583 O O . GLY A 1 79 ? -2.129 2.183 1.954 1.00 91.00 79 GLY A O 1
ATOM 584 N N . LEU A 1 80 ? -4.353 2.509 1.936 1.00 93.00 80 LEU A N 1
ATOM 585 C CA . LEU A 1 80 ? -4.699 1.261 1.245 1.00 93.00 80 LEU A CA 1
ATOM 586 C C . LEU A 1 80 ? -4.524 1.344 -0.277 1.00 93.00 80 LEU A C 1
ATOM 588 O O . LEU A 1 80 ? -4.436 0.315 -0.944 1.00 93.00 80 LEU A O 1
ATOM 592 N N . VAL A 1 81 ? -4.466 2.559 -0.824 1.00 95.38 81 VAL A N 1
ATOM 593 C CA . VAL A 1 81 ? -4.249 2.815 -2.249 1.00 95.38 81 VAL A CA 1
ATOM 594 C C . VAL A 1 81 ? -3.035 3.716 -2.408 1.00 95.38 81 VAL A C 1
ATOM 596 O O . VAL A 1 81 ? -2.871 4.694 -1.681 1.00 95.38 81 VAL A O 1
ATOM 599 N N . ILE A 1 82 ? -2.185 3.371 -3.372 1.00 94.81 82 ILE A N 1
ATOM 600 C CA . ILE A 1 82 ? -1.019 4.159 -3.760 1.00 94.81 82 ILE A CA 1
ATOM 601 C C . ILE A 1 82 ? -1.070 4.443 -5.256 1.00 94.81 82 ILE A C 1
ATOM 603 O O . ILE A 1 82 ? -1.600 3.654 -6.039 1.00 94.81 82 ILE A O 1
ATOM 607 N N . ILE A 1 83 ? -0.479 5.562 -5.658 1.00 95.44 83 ILE A N 1
ATOM 608 C CA . ILE A 1 83 ? -0.308 5.888 -7.070 1.00 95.44 83 ILE A CA 1
ATOM 609 C C . ILE A 1 83 ? 0.833 5.029 -7.615 1.00 95.44 83 ILE A C 1
ATOM 611 O O . ILE A 1 83 ? 1.937 5.034 -7.073 1.00 95.44 83 ILE A O 1
ATOM 615 N N . ALA A 1 84 ? 0.569 4.301 -8.698 1.00 95.50 84 ALA A N 1
ATOM 616 C CA . ALA A 1 84 ? 1.613 3.596 -9.427 1.00 95.50 84 ALA A CA 1
ATOM 617 C C . ALA A 1 84 ? 2.429 4.608 -10.242 1.00 95.50 84 ALA A C 1
ATOM 619 O O . ALA A 1 84 ? 1.945 5.184 -11.219 1.00 95.50 84 ALA A O 1
ATOM 620 N N . GLU A 1 85 ? 3.672 4.841 -9.840 1.00 96.12 85 GLU A N 1
ATOM 621 C CA . GLU A 1 85 ? 4.516 5.863 -10.445 1.00 96.12 85 GLU A CA 1
ATOM 622 C C . GLU A 1 85 ? 5.211 5.327 -11.697 1.00 96.12 85 GLU A C 1
ATOM 624 O O . GLU A 1 85 ? 5.879 4.291 -11.679 1.00 96.12 85 GLU A O 1
ATOM 629 N N . ASN A 1 86 ? 5.108 6.073 -12.798 1.00 95.62 86 ASN A N 1
ATOM 630 C CA . ASN A 1 86 ? 5.715 5.708 -14.076 1.00 95.62 86 ASN A CA 1
ATOM 631 C C . ASN A 1 86 ? 6.975 6.535 -14.372 1.00 95.62 86 ASN A C 1
ATOM 633 O O . ASN A 1 86 ? 7.095 7.157 -15.424 1.00 95.62 86 ASN A O 1
ATOM 637 N N . ILE A 1 87 ? 7.912 6.577 -13.419 1.00 96.06 87 ILE A N 1
ATOM 638 C CA . ILE A 1 87 ? 9.202 7.249 -13.649 1.00 96.06 87 ILE A CA 1
ATOM 639 C C . ILE A 1 87 ? 10.198 6.359 -14.400 1.00 96.06 87 ILE A C 1
ATOM 641 O O . ILE A 1 87 ? 11.043 6.845 -15.143 1.00 96.06 87 ILE A O 1
ATOM 645 N N . ASN A 1 88 ? 10.131 5.046 -14.181 1.00 97.12 88 ASN A N 1
ATOM 646 C CA . ASN A 1 88 ? 10.929 4.048 -14.872 1.00 97.12 88 ASN A CA 1
ATOM 647 C C . ASN A 1 88 ? 10.240 2.682 -14.763 1.00 97.12 88 ASN A C 1
ATOM 649 O O . ASN A 1 88 ? 9.451 2.437 -13.846 1.00 97.12 88 ASN A O 1
ATOM 653 N N . ARG A 1 89 ? 10.578 1.771 -15.682 1.00 96.94 89 ARG A N 1
ATOM 654 C CA . ARG A 1 89 ? 9.961 0.440 -15.756 1.00 96.94 89 ARG A CA 1
ATOM 655 C C . ARG A 1 89 ? 10.134 -0.373 -14.469 1.00 96.94 89 ARG A C 1
ATOM 657 O O . ARG A 1 89 ? 9.227 -1.112 -14.108 1.00 96.94 89 ARG A O 1
ATOM 664 N N . MET A 1 90 ? 11.270 -0.250 -13.783 1.00 95.31 90 MET A N 1
ATOM 665 C CA . MET A 1 90 ? 11.538 -1.016 -12.561 1.00 95.31 90 MET A CA 1
ATOM 666 C C . MET A 1 90 ? 10.668 -0.552 -11.387 1.00 95.31 90 MET A C 1
ATOM 668 O O . MET A 1 90 ? 10.106 -1.400 -10.702 1.00 95.31 90 MET A O 1
ATOM 672 N N . ARG A 1 91 ? 10.493 0.763 -11.201 1.00 95.31 91 ARG A N 1
ATOM 673 C CA . ARG A 1 91 ? 9.612 1.347 -10.175 1.00 95.31 91 ARG A CA 1
ATOM 674 C C . ARG A 1 91 ? 8.148 1.045 -10.452 1.00 95.31 91 ARG A C 1
ATOM 676 O O . ARG A 1 91 ? 7.435 0.621 -9.552 1.00 95.31 91 ARG A O 1
ATOM 683 N N . TYR A 1 92 ? 7.718 1.164 -11.707 1.00 97.44 92 TYR A N 1
ATOM 684 C CA . TYR A 1 92 ? 6.348 0.808 -12.062 1.00 97.44 92 TYR A CA 1
ATOM 685 C C . TYR A 1 92 ? 6.052 -0.666 -11.734 1.00 97.44 92 TYR A C 1
ATOM 687 O O . TYR A 1 92 ? 5.053 -0.978 -11.093 1.00 97.44 92 TYR A O 1
ATOM 695 N N . MET A 1 93 ? 6.963 -1.578 -12.097 1.00 95.56 93 MET A N 1
ATOM 696 C CA . MET A 1 93 ? 6.798 -3.012 -11.833 1.00 95.56 93 MET A CA 1
ATOM 697 C C . MET A 1 93 ? 6.954 -3.391 -10.354 1.00 95.56 93 MET A C 1
ATOM 699 O O . MET A 1 93 ? 6.384 -4.397 -9.928 1.00 95.56 93 MET A O 1
ATOM 703 N N . SER A 1 94 ? 7.704 -2.624 -9.554 1.00 95.12 94 SER A N 1
ATOM 704 C CA . SER A 1 94 ? 7.871 -2.920 -8.128 1.00 95.12 94 SER A CA 1
ATOM 705 C C . SER A 1 94 ? 6.572 -2.724 -7.348 1.00 95.12 94 SER A C 1
ATOM 707 O O . SER A 1 94 ? 6.298 -3.535 -6.468 1.00 95.12 94 SER A O 1
ATOM 709 N N . HIS A 1 95 ? 5.726 -1.751 -7.716 1.00 96.75 95 HIS A N 1
ATOM 710 C CA . HIS A 1 95 ? 4.432 -1.523 -7.053 1.00 96.75 95 HIS A CA 1
ATOM 711 C C . HIS A 1 95 ? 3.552 -2.779 -7.007 1.00 96.75 95 HIS A C 1
ATOM 713 O O . HIS A 1 95 ? 2.987 -3.091 -5.967 1.00 96.75 95 HIS A O 1
ATOM 719 N N . PHE A 1 96 ? 3.490 -3.548 -8.096 1.00 95.31 96 PHE A N 1
ATOM 720 C CA . PHE A 1 96 ? 2.639 -4.743 -8.183 1.00 95.31 96 PHE A CA 1
ATOM 721 C C . PHE A 1 96 ? 3.163 -5.946 -7.396 1.00 95.31 96 PHE A C 1
ATOM 723 O O . PHE A 1 96 ? 2.448 -6.923 -7.204 1.00 95.31 96 PHE A O 1
ATOM 730 N N . ARG A 1 97 ? 4.427 -5.904 -6.970 1.00 95.69 97 ARG A N 1
ATOM 731 C CA . ARG A 1 97 ? 5.056 -6.967 -6.173 1.00 95.69 97 ARG A CA 1
ATOM 732 C C . ARG A 1 97 ? 5.284 -6.532 -4.732 1.00 95.69 97 ARG A C 1
ATOM 734 O O . ARG A 1 97 ? 5.778 -7.337 -3.945 1.00 95.69 97 ARG A O 1
ATOM 741 N N . ALA A 1 98 ? 4.985 -5.276 -4.417 1.00 96.62 98 ALA A N 1
ATOM 742 C CA . ALA A 1 98 ? 5.163 -4.696 -3.105 1.00 96.62 98 ALA A CA 1
ATOM 743 C C . ALA A 1 98 ? 4.126 -5.258 -2.129 1.00 96.62 98 ALA A C 1
ATOM 745 O O . ALA A 1 98 ? 2.943 -5.369 -2.439 1.00 96.62 98 ALA A O 1
ATOM 746 N N . VAL A 1 99 ? 4.588 -5.592 -0.931 1.00 95.75 99 VAL A N 1
ATOM 747 C CA . VAL A 1 99 ? 3.774 -6.062 0.184 1.00 95.75 99 VAL A CA 1
ATOM 748 C C . VAL A 1 99 ? 4.176 -5.257 1.406 1.00 95.75 99 VAL A C 1
ATOM 750 O O . VAL A 1 99 ? 5.350 -5.210 1.780 1.00 95.75 99 VAL A O 1
ATOM 753 N N . HIS A 1 100 ? 3.194 -4.614 2.027 1.00 95.31 100 HIS A N 1
ATOM 754 C CA . HIS A 1 100 ? 3.398 -3.786 3.205 1.00 95.31 100 HIS A CA 1
ATOM 755 C C . HIS A 1 100 ? 2.733 -4.427 4.422 1.00 95.31 100 HIS A C 1
ATOM 757 O O . HIS A 1 100 ? 1.575 -4.832 4.350 1.00 95.31 100 HIS A O 1
ATOM 763 N N . ARG A 1 101 ? 3.438 -4.491 5.557 1.00 92.12 101 ARG A N 1
ATOM 764 C CA . ARG A 1 101 ? 2.895 -5.103 6.789 1.00 92.12 101 ARG A CA 1
ATOM 765 C C . ARG A 1 101 ? 1.749 -4.314 7.432 1.00 92.12 101 ARG A C 1
ATOM 767 O O . ARG A 1 101 ? 0.959 -4.882 8.176 1.00 92.12 101 ARG A O 1
ATOM 774 N N . GLY A 1 102 ? 1.660 -3.019 7.149 1.00 91.81 102 GLY A N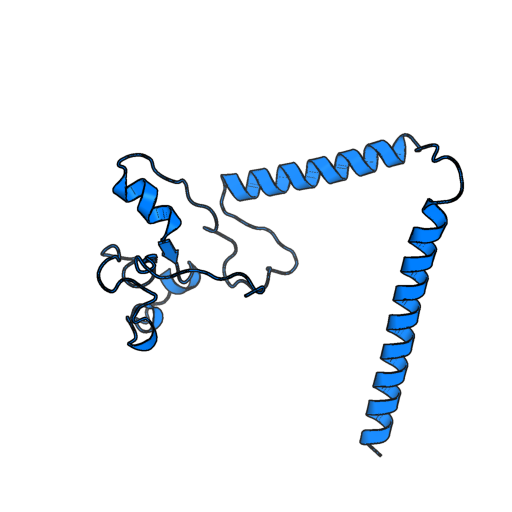 1
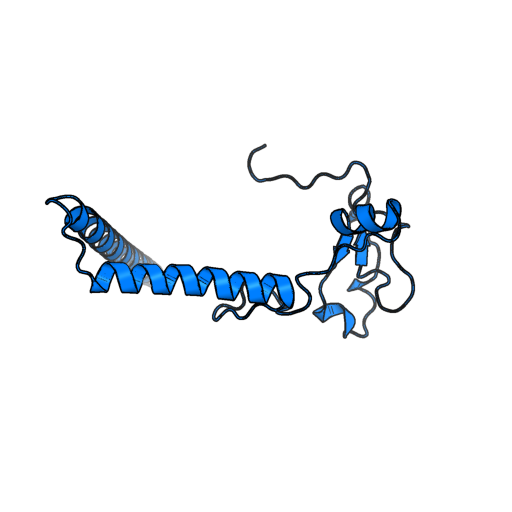ATOM 775 C CA . GLY A 1 102 ? 0.599 -2.126 7.622 1.00 91.81 102 GLY A CA 1
ATOM 776 C C . GLY A 1 102 ? 1.148 -0.858 8.272 1.00 91.81 102 GLY A C 1
ATOM 777 O O . GLY A 1 102 ? 2.208 -0.874 8.898 1.00 91.81 102 GLY A O 1
ATOM 778 N N . ALA A 1 103 ? 0.431 0.254 8.117 1.00 89.56 103 ALA A N 1
ATOM 779 C CA . ALA A 1 103 ? 0.798 1.561 8.652 1.00 89.56 103 ALA A CA 1
ATOM 780 C C . ALA A 1 103 ? 0.897 1.547 10.186 1.00 89.56 103 ALA A C 1
ATOM 782 O O . ALA A 1 103 ? 1.767 2.203 10.753 1.00 89.56 103 ALA A O 1
ATOM 783 N N . PHE A 1 104 ? 0.097 0.717 10.861 1.00 89.62 104 PHE A N 1
ATOM 784 C CA . PHE A 1 104 ? 0.160 0.516 12.311 1.00 89.62 104 PHE A CA 1
ATOM 785 C C . PHE A 1 104 ? 1.590 0.229 12.808 1.00 89.62 104 PHE A C 1
ATOM 787 O O . PHE 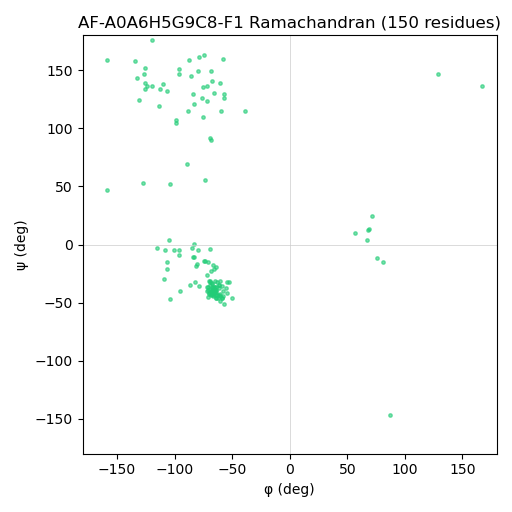A 1 104 ? 2.082 0.884 13.729 1.00 89.62 104 PHE A O 1
ATOM 794 N N . PHE A 1 105 ? 2.311 -0.668 12.127 1.00 89.88 105 PHE A N 1
ATOM 795 C CA . PHE A 1 105 ? 3.672 -1.070 12.498 1.00 89.88 105 PHE A CA 1
ATOM 796 C C . PHE A 1 105 ? 4.738 -0.009 12.206 1.00 89.88 105 PHE A C 1
ATOM 798 O O . PHE A 1 105 ? 5.842 -0.097 12.739 1.00 89.88 105 PHE A O 1
ATOM 805 N N . THR A 1 106 ? 4.433 1.016 11.405 1.00 89.12 106 THR A N 1
ATOM 806 C CA . THR A 1 106 ? 5.386 2.109 11.143 1.00 89.12 106 THR A CA 1
ATOM 807 C C . THR A 1 106 ? 5.611 2.977 12.382 1.00 89.12 106 THR A C 1
ATOM 809 O O . THR A 1 106 ? 6.724 3.448 12.606 1.00 89.12 106 THR A O 1
ATOM 812 N N . THR A 1 107 ? 4.578 3.132 13.217 1.00 87.75 107 THR A N 1
ATOM 813 C CA . THR A 1 107 ? 4.617 3.915 14.465 1.00 87.75 107 THR A CA 1
ATOM 814 C C . THR A 1 107 ? 5.249 3.161 15.637 1.00 87.75 107 THR A C 1
ATOM 816 O O . THR A 1 107 ? 5.639 3.765 16.640 1.00 87.75 107 THR A O 1
ATOM 819 N N . MET A 1 108 ? 5.364 1.836 15.520 1.00 88.88 108 MET A N 1
ATOM 820 C CA . MET A 1 108 ? 5.885 0.981 16.575 1.00 88.88 108 MET A CA 1
ATOM 821 C C . MET A 1 108 ? 7.412 1.116 16.668 1.00 88.88 108 MET A C 1
ATOM 823 O O . MET A 1 108 ? 8.121 1.110 15.662 1.00 88.88 108 MET A O 1
ATOM 827 N N . ARG A 1 109 ? 7.930 1.233 17.899 1.00 86.31 109 ARG A N 1
ATOM 828 C CA . ARG A 1 109 ? 9.377 1.361 18.162 1.00 86.31 109 ARG A CA 1
ATOM 829 C C . ARG A 1 109 ? 10.121 0.022 18.195 1.00 86.31 109 ARG A C 1
ATOM 831 O O . ARG A 1 109 ? 11.347 0.021 18.241 1.00 86.31 109 ARG A O 1
ATOM 838 N N . THR A 1 110 ? 9.407 -1.101 18.207 1.00 89.56 110 THR A N 1
ATOM 839 C CA . THR A 1 110 ? 10.015 -2.435 18.200 1.00 89.56 110 THR A CA 1
ATOM 840 C C . THR A 1 110 ? 10.455 -2.820 16.786 1.00 89.56 110 THR A C 1
ATOM 842 O O . THR A 1 110 ? 9.876 -2.394 15.785 1.00 89.56 110 THR A O 1
ATOM 845 N N . THR A 1 111 ? 11.516 -3.619 16.694 1.00 90.19 111 THR A N 1
ATOM 846 C CA . THR A 1 111 ? 12.123 -4.037 15.419 1.00 90.19 111 THR A CA 1
ATOM 847 C C . THR A 1 111 ? 11.722 -5.445 14.989 1.00 90.19 111 THR A C 1
ATOM 849 O O . THR A 1 111 ? 12.050 -5.850 13.877 1.00 90.19 111 THR A O 1
ATOM 852 N N . GLU A 1 112 ? 10.966 -6.175 15.810 1.00 90.06 112 GLU A N 1
ATOM 853 C CA . GLU A 1 112 ? 10.527 -7.546 15.513 1.00 90.06 112 GLU A CA 1
ATOM 854 C C . GLU A 1 112 ? 9.723 -7.611 14.209 1.00 90.06 112 GLU A C 1
ATOM 856 O O . GLU A 1 112 ? 10.006 -8.421 13.331 1.00 90.06 112 GLU A O 1
ATOM 861 N N . ALA A 1 113 ? 8.800 -6.664 14.012 1.00 88.94 113 ALA A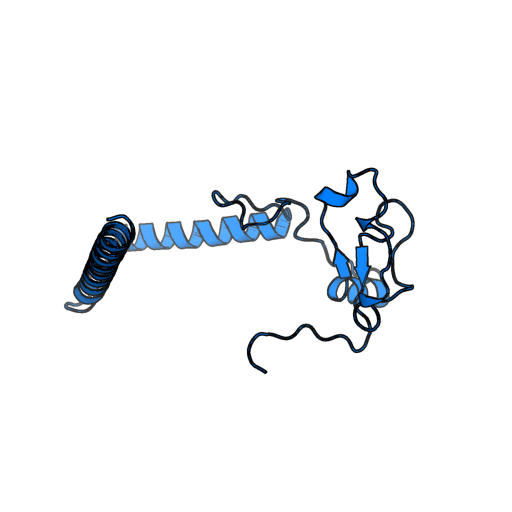 N 1
ATOM 862 C CA . ALA A 1 113 ? 8.002 -6.559 12.792 1.00 88.94 113 ALA A CA 1
ATOM 863 C C . ALA A 1 113 ? 8.809 -6.129 11.553 1.00 88.94 113 ALA A C 1
ATOM 865 O O . ALA A 1 113 ? 8.245 -6.053 10.465 1.00 88.94 113 ALA A O 1
ATOM 866 N N . ARG A 1 114 ? 10.101 -5.812 11.691 1.00 93.69 114 ARG A N 1
ATOM 867 C CA . ARG A 1 114 ? 11.005 -5.420 10.594 1.00 93.69 114 ARG A CA 1
ATOM 868 C C . ARG A 1 114 ? 11.997 -6.522 10.247 1.00 93.69 114 ARG A C 1
ATOM 870 O O . ARG A 1 114 ? 12.611 -6.473 9.186 1.00 93.69 114 ARG A O 1
ATOM 877 N N . GLN A 1 115 ? 12.149 -7.511 11.121 1.00 93.44 115 GLN A N 1
ATOM 878 C CA . GLN A 1 115 ? 13.093 -8.593 10.924 1.00 93.44 115 GLN A CA 1
ATOM 879 C C . GLN A 1 115 ? 12.665 -9.476 9.744 1.00 93.44 115 GLN A C 1
ATOM 881 O O . GLN A 1 115 ? 11.479 -9.759 9.538 1.00 93.44 115 GLN A O 1
ATOM 886 N N . LEU A 1 116 ? 13.648 -9.906 8.953 1.00 93.81 116 LEU A N 1
ATOM 887 C CA . LEU A 1 116 ? 13.465 -10.969 7.974 1.00 93.81 116 LEU A CA 1
ATOM 888 C C . LEU A 1 116 ? 13.613 -12.311 8.694 1.00 93.81 116 LEU A C 1
ATOM 890 O O . LEU A 1 116 ? 14.656 -12.583 9.290 1.00 93.81 116 LEU A O 1
ATOM 894 N N . LEU A 1 117 ? 12.568 -13.134 8.647 1.00 94.75 117 LEU A N 1
ATOM 895 C CA . LEU A 1 117 ? 12.571 -14.466 9.244 1.00 94.75 117 LEU A CA 1
ATOM 896 C C . LEU A 1 117 ? 12.924 -15.528 8.190 1.00 94.75 117 LEU A C 1
ATOM 898 O O . LEU A 1 117 ? 12.593 -15.337 7.016 1.00 94.75 117 LEU A O 1
ATOM 902 N N . PRO A 1 118 ? 13.534 -16.661 8.589 1.00 95.81 118 PRO A N 1
ATOM 903 C CA . PRO A 1 118 ? 13.802 -17.785 7.688 1.00 95.81 118 PRO A CA 1
ATOM 904 C C . PRO A 1 118 ? 12.553 -18.307 6.964 1.00 95.81 118 PRO A C 1
ATOM 906 O O . PRO A 1 118 ? 12.642 -18.691 5.802 1.00 95.81 118 PRO A O 1
ATOM 909 N N . ASP A 1 119 ? 11.382 -18.232 7.599 1.00 95.50 119 ASP A N 1
ATOM 910 C CA . ASP A 1 119 ? 10.101 -18.673 7.025 1.00 95.50 119 ASP A CA 1
ATOM 911 C C . ASP A 1 119 ? 9.675 -17.863 5.790 1.00 95.50 119 ASP A C 1
ATOM 913 O O . ASP A 1 119 ? 8.859 -18.311 4.989 1.00 95.50 119 ASP A O 1
ATOM 917 N N . ALA A 1 120 ? 10.237 -16.665 5.605 1.00 94.94 120 ALA A N 1
ATOM 918 C CA . ALA A 1 120 ? 9.978 -15.834 4.434 1.00 94.94 120 ALA A CA 1
ATOM 919 C C . ALA A 1 120 ? 10.779 -16.275 3.192 1.00 94.94 120 ALA A C 1
ATOM 921 O O . ALA A 1 120 ? 10.595 -15.705 2.109 1.00 94.94 120 ALA A O 1
ATOM 922 N N . TRP A 1 121 ? 11.672 -17.265 3.329 1.00 95.25 121 TRP A N 1
ATOM 923 C CA . TRP A 1 121 ? 12.500 -17.773 2.240 1.00 95.25 121 TRP A CA 1
ATOM 924 C C . TRP A 1 121 ? 11.645 -18.270 1.073 1.00 95.25 121 TRP A C 1
ATOM 926 O O . TRP A 1 121 ? 10.709 -19.045 1.240 1.00 95.25 121 TRP A O 1
ATOM 936 N N . GLY A 1 122 ? 11.972 -17.813 -0.134 1.00 94.88 122 GLY A N 1
ATOM 937 C CA . GLY A 1 122 ? 11.229 -18.166 -1.343 1.00 94.88 122 GLY A CA 1
ATOM 938 C C . GLY A 1 122 ? 9.945 -17.360 -1.563 1.00 94.88 122 GLY A C 1
ATOM 939 O O . GLY A 1 122 ? 9.491 -17.312 -2.701 1.00 94.88 122 GLY A O 1
ATOM 940 N N . PHE A 1 123 ? 9.420 -16.644 -0.562 1.00 96.12 123 PHE A N 1
ATOM 941 C CA . PHE A 1 123 ? 8.215 -15.809 -0.694 1.00 96.12 123 PHE A CA 1
ATOM 942 C C . PHE A 1 123 ? 8.531 -14.315 -0.775 1.00 96.12 123 PHE A C 1
ATOM 944 O O . PHE A 1 123 ? 8.042 -13.630 -1.672 1.00 96.12 123 PHE A O 1
ATOM 951 N N . ILE A 1 124 ? 9.400 -13.812 0.108 1.00 97.00 124 ILE A N 1
ATOM 952 C CA . ILE A 1 124 ? 9.822 -12.405 0.157 1.00 97.00 124 ILE A CA 1
ATOM 953 C C . ILE A 1 124 ? 11.279 -12.271 -0.290 1.00 97.00 124 ILE A C 1
ATOM 955 O O . ILE A 1 124 ? 12.137 -13.080 0.058 1.00 97.00 124 ILE A O 1
ATOM 959 N N . CYS A 1 125 ? 11.577 -11.243 -1.084 1.00 96.19 125 CYS A N 1
ATOM 960 C CA . CYS A 1 125 ? 12.935 -10.952 -1.519 1.00 96.19 125 CYS A CA 1
ATOM 961 C C . CY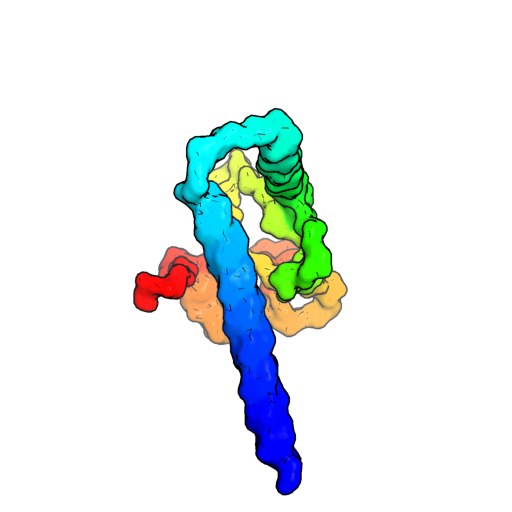S A 1 125 ? 13.770 -10.397 -0.346 1.00 96.19 125 CYS A C 1
ATOM 963 O O . CYS A 1 125 ? 13.404 -9.352 0.190 1.00 96.19 125 CYS A O 1
ATOM 965 N N . PRO A 1 126 ? 14.914 -11.014 0.010 1.00 95.50 126 PRO A N 1
ATOM 966 C CA . PRO A 1 126 ? 15.726 -10.578 1.151 1.00 95.50 126 PRO A CA 1
ATOM 967 C C . PRO A 1 126 ? 16.463 -9.250 0.923 1.00 95.50 126 PRO A C 1
ATOM 969 O O . PRO A 1 126 ? 16.968 -8.664 1.872 1.00 95.50 126 PRO A O 1
ATOM 972 N N . VAL A 1 127 ? 16.555 -8.791 -0.330 1.00 96.00 127 VAL A N 1
ATOM 973 C CA . VAL A 1 127 ? 17.332 -7.600 -0.721 1.00 96.00 127 VAL A CA 1
ATOM 974 C C . VAL A 1 127 ? 16.430 -6.428 -1.108 1.00 96.00 127 VAL A C 1
ATOM 976 O O . VAL A 1 127 ? 16.803 -5.273 -0.943 1.00 96.00 127 VAL A O 1
ATOM 979 N N . HIS A 1 128 ? 15.237 -6.697 -1.641 1.00 96.00 128 HIS A N 1
ATOM 980 C CA . HIS A 1 128 ? 14.383 -5.661 -2.217 1.00 96.00 128 HIS A CA 1
ATOM 981 C C . HIS A 1 128 ? 13.453 -5.051 -1.156 1.00 96.00 128 HIS A C 1
ATOM 983 O O . HIS A 1 128 ? 12.238 -5.242 -1.191 1.00 96.00 128 HIS A O 1
ATOM 989 N N . THR A 1 129 ? 14.038 -4.305 -0.221 1.00 96.06 129 THR A N 1
ATOM 990 C CA . THR A 1 129 ? 13.356 -3.403 0.722 1.00 96.06 129 THR A CA 1
ATOM 991 C C . THR A 1 129 ? 13.992 -2.018 0.587 1.00 96.06 129 THR A C 1
ATOM 993 O O . THR A 1 129 ? 15.210 -1.933 0.443 1.00 96.06 129 THR A O 1
ATOM 996 N N . PRO A 1 130 ? 13.220 -0.922 0.603 1.00 95.00 130 PRO A N 1
ATOM 997 C CA . PRO A 1 130 ? 13.800 0.411 0.676 1.00 95.00 130 PRO A CA 1
ATOM 998 C C . PRO A 1 130 ? 14.459 0.644 2.037 1.00 95.00 130 PRO A C 1
ATOM 1000 O O . PRO A 1 130 ? 14.003 0.131 3.063 1.00 95.00 130 PRO A O 1
ATOM 1003 N N . ASP A 1 131 ? 15.501 1.467 2.038 1.00 94.50 131 ASP A N 1
ATOM 1004 C CA . ASP A 1 131 ? 16.175 1.909 3.254 1.00 94.50 131 ASP A CA 1
ATOM 1005 C C . ASP A 1 131 ? 15.351 2.960 4.021 1.00 94.50 131 ASP A C 1
ATOM 1007 O O . ASP A 1 131 ? 14.429 3.591 3.496 1.00 94.50 131 ASP A O 1
ATOM 1011 N N . GLY A 1 132 ? 15.700 3.174 5.292 1.00 93.50 132 GLY A N 1
ATOM 1012 C CA . GLY A 1 132 ? 15.081 4.186 6.151 1.00 93.50 132 GLY A CA 1
ATOM 1013 C C . GLY A 1 132 ? 13.829 3.700 6.887 1.00 93.50 132 GLY A C 1
ATOM 1014 O O . GLY A 1 132 ? 13.727 2.541 7.286 1.00 93.50 132 GLY A O 1
ATOM 1015 N N . ALA A 1 133 ? 12.867 4.602 7.103 1.00 91.12 133 ALA A N 1
ATOM 1016 C CA . ALA A 1 133 ? 11.659 4.329 7.887 1.00 91.12 133 ALA A CA 1
ATOM 1017 C C . ALA A 1 133 ? 10.821 3.114 7.420 1.00 91.12 133 ALA A C 1
ATOM 1019 O O . ALA A 1 133 ? 10.319 2.400 8.294 1.00 91.12 133 ALA A O 1
ATOM 1020 N N . PRO A 1 134 ? 10.665 2.821 6.112 1.00 93.62 134 PRO A N 1
ATOM 1021 C CA . PRO A 1 134 ? 9.923 1.643 5.655 1.00 93.62 134 PRO A CA 1
ATOM 1022 C C . PRO A 1 134 ? 10.746 0.343 5.636 1.00 93.62 134 PRO A C 1
ATOM 1024 O O . PRO A 1 134 ? 10.196 -0.698 5.273 1.00 93.62 134 PRO A O 1
ATOM 1027 N N . CYS A 1 135 ? 12.025 0.366 6.035 1.00 94.69 135 CYS A N 1
ATOM 1028 C CA . CYS A 1 135 ? 12.887 -0.815 5.995 1.00 94.69 135 CYS A CA 1
ATOM 1029 C C . CYS A 1 135 ? 12.296 -1.976 6.810 1.00 94.69 135 CYS A C 1
ATOM 1031 O O . CYS A 1 135 ? 11.918 -1.814 7.981 1.00 94.69 135 CYS A O 1
ATOM 1033 N N . GLY A 1 136 ? 12.161 -3.129 6.148 1.00 93.56 136 GLY A N 1
ATOM 1034 C CA . GLY A 1 136 ? 11.570 -4.350 6.692 1.00 93.56 136 GLY A CA 1
ATOM 1035 C C . GLY A 1 136 ? 10.040 -4.342 6.785 1.00 93.56 136 GLY A C 1
ATOM 1036 O O . GLY A 1 136 ? 9.448 -5.398 6.996 1.00 93.56 136 GLY A O 1
ATOM 1037 N N . LEU A 1 137 ? 9.376 -3.196 6.598 1.00 95.44 137 LEU A N 1
ATOM 1038 C CA . LEU A 1 137 ? 7.911 -3.082 6.581 1.00 95.44 137 LEU A CA 1
ATOM 1039 C C . LEU A 1 137 ? 7.349 -3.131 5.162 1.00 95.44 137 LEU A C 1
ATOM 1041 O O . LEU A 1 137 ? 6.320 -3.772 4.940 1.00 95.44 137 LEU A O 1
ATOM 1045 N N . LEU A 1 138 ? 8.034 -2.471 4.225 1.00 96.38 138 LEU A N 1
ATOM 1046 C CA . LEU A 1 138 ? 7.752 -2.523 2.797 1.00 96.38 138 LEU A CA 1
ATOM 1047 C C . LEU A 1 138 ? 8.711 -3.507 2.136 1.00 96.38 138 LEU A C 1
ATOM 1049 O O . LEU A 1 138 ? 9.886 -3.212 1.954 1.00 96.38 138 LEU A O 1
ATOM 1053 N N . ASN A 1 139 ? 8.202 -4.667 1.752 1.00 96.38 139 ASN A N 1
ATOM 1054 C CA . ASN A 1 139 ? 8.991 -5.688 1.078 1.00 96.38 139 ASN A CA 1
ATOM 1055 C C . ASN A 1 139 ? 8.405 -5.986 -0.298 1.00 96.38 139 ASN A C 1
ATOM 1057 O O . ASN A 1 139 ? 7.347 -5.480 -0.661 1.00 96.38 139 ASN A O 1
ATOM 1061 N N . HIS A 1 140 ? 9.082 -6.837 -1.060 1.00 97.56 140 HIS A N 1
ATOM 1062 C CA . HIS A 1 140 ? 8.585 -7.310 -2.344 1.00 97.56 140 HIS A CA 1
ATOM 1063 C C . HIS A 1 140 ? 8.588 -8.833 -2.384 1.00 97.56 140 HIS A C 1
ATOM 1065 O O . HIS A 1 140 ? 9.492 -9.468 -1.837 1.00 97.56 140 HIS A O 1
ATOM 1071 N N . LEU A 1 141 ? 7.617 -9.421 -3.079 1.00 97.38 141 LEU A N 1
ATOM 1072 C CA . LEU A 1 141 ? 7.597 -10.860 -3.343 1.00 97.38 141 LEU A CA 1
ATOM 1073 C C . LEU A 1 141 ? 8.874 -11.301 -4.095 1.00 97.38 141 LEU A C 1
ATOM 1075 O O . LEU A 1 141 ? 9.548 -10.485 -4.738 1.00 97.38 141 LEU A O 1
ATOM 1079 N N . THR A 1 142 ? 9.233 -12.587 -4.054 1.00 96.44 142 THR A N 1
ATOM 1080 C CA . THR A 1 142 ? 10.276 -13.183 -4.922 1.00 96.44 142 THR A CA 1
ATOM 1081 C C . THR A 1 142 ? 9.736 -13.453 -6.326 1.00 96.44 142 THR A C 1
ATOM 1083 O O . THR A 1 142 ? 8.528 -13.388 -6.567 1.00 96.44 142 THR A O 1
ATOM 1086 N N . LYS A 1 143 ? 10.632 -13.622 -7.308 1.00 93.19 143 LYS A N 1
ATOM 1087 C CA . LYS A 1 143 ? 10.257 -13.687 -8.733 1.00 93.19 143 LYS A CA 1
ATOM 1088 C C . LYS A 1 143 ? 9.253 -14.805 -9.015 1.00 93.19 143 LYS A C 1
ATOM 1090 O O . LYS A 1 143 ? 8.323 -14.588 -9.782 1.00 93.19 143 LYS A O 1
ATOM 1095 N N . ASP A 1 144 ? 9.452 -15.947 -8.369 1.00 93.19 144 ASP A N 1
ATOM 1096 C CA . ASP A 1 144 ? 8.682 -17.165 -8.611 1.00 93.19 144 ASP A CA 1
ATOM 1097 C C . ASP A 1 144 ? 7.522 -17.344 -7.617 1.00 93.19 144 ASP A C 1
ATOM 1099 O O . ASP A 1 144 ? 6.719 -18.264 -7.770 1.00 93.19 144 ASP A O 1
ATOM 1103 N N . CYS A 1 145 ? 7.398 -16.457 -6.620 1.00 94.62 145 CYS A N 1
ATOM 1104 C CA . CYS A 1 145 ? 6.279 -16.458 -5.685 1.00 94.62 145 CYS A CA 1
ATOM 1105 C C . CYS A 1 145 ? 4.971 -16.126 -6.411 1.00 94.62 145 CYS A C 1
ATOM 1107 O O . CYS A 1 145 ? 4.869 -15.121 -7.118 1.00 94.62 145 CYS A O 1
ATOM 1109 N N . LYS A 1 146 ? 3.950 -16.952 -6.181 1.00 92.12 146 LYS A N 1
ATOM 1110 C CA . LYS A 1 146 ? 2.594 -16.775 -6.704 1.00 92.12 146 LYS A CA 1
ATOM 1111 C C . LYS A 1 146 ? 1.623 -16.649 -5.539 1.00 92.12 146 LYS A C 1
ATOM 1113 O O . LYS A 1 146 ? 1.718 -17.410 -4.581 1.00 92.12 146 LYS A O 1
ATOM 1118 N N . VAL A 1 147 ? 0.699 -15.699 -5.636 1.00 91.88 147 VAL A N 1
ATOM 1119 C CA . VAL A 1 147 ? -0.457 -15.619 -4.739 1.00 91.88 147 VAL A CA 1
ATOM 1120 C C . VAL A 1 147 ? -1.547 -16.464 -5.382 1.00 91.88 147 VAL A C 1
ATOM 1122 O O . VAL A 1 147 ? -1.942 -16.187 -6.512 1.00 91.88 147 VAL A O 1
ATOM 1125 N N . GLY A 1 148 ? -1.926 -17.554 -4.721 1.00 88.81 148 GLY A N 1
ATOM 1126 C CA . GLY A 1 148 ? -2.992 -18.430 -5.192 1.00 88.81 148 GLY A CA 1
ATOM 1127 C C . GLY A 1 148 ? -4.353 -17.928 -4.730 1.00 88.81 148 GLY A C 1
ATOM 1128 O O . GLY A 1 148 ? -4.473 -17.420 -3.615 1.00 88.81 148 GLY A O 1
ATOM 1129 N N . ASP A 1 149 ? -5.359 -18.123 -5.575 1.00 81.12 149 ASP A N 1
ATOM 1130 C CA . ASP A 1 149 ? -6.755 -18.102 -5.155 1.00 81.12 149 ASP A CA 1
ATOM 1131 C C . ASP A 1 149 ? -7.165 -19.507 -4.693 1.00 81.12 149 ASP A C 1
ATOM 1133 O O . ASP A 1 149 ? -6.523 -20.505 -5.026 1.00 81.12 149 ASP A O 1
ATOM 1137 N N . PHE A 1 150 ? -8.220 -19.573 -3.885 1.00 60.53 150 PHE A N 1
ATOM 1138 C CA . PHE A 1 150 ? -8.722 -20.781 -3.227 1.00 60.53 150 PHE A C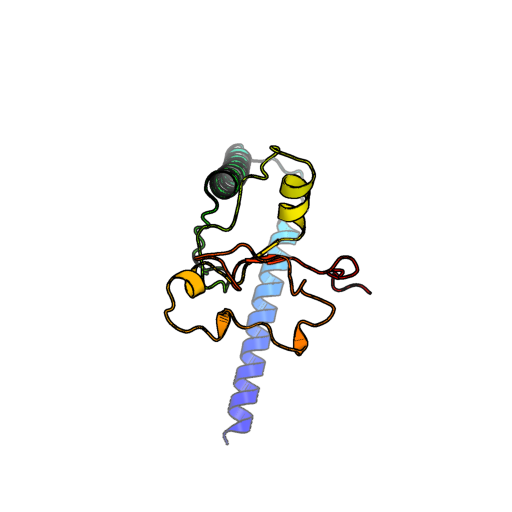A 1
ATOM 1139 C C . PHE A 1 150 ? -9.439 -21.717 -4.222 1.00 60.53 150 PHE A C 1
ATOM 1141 O O . PHE A 1 150 ? -10.602 -22.014 -4.023 1.00 60.53 150 PHE A O 1
ATOM 1148 N N . ASP A 1 151 ? -8.790 -22.127 -5.314 1.00 50.62 151 ASP A N 1
ATOM 1149 C CA . ASP A 1 151 ? -9.332 -23.066 -6.314 1.00 50.62 151 ASP A CA 1
ATOM 1150 C C . ASP A 1 151 ? -8.207 -23.747 -7.131 1.00 50.62 151 ASP A C 1
ATOM 1152 O O . ASP A 1 151 ? -8.260 -23.821 -8.360 1.00 50.62 151 ASP A O 1
ATOM 1156 N N . LEU A 1 152 ? -7.164 -24.246 -6.453 1.00 47.88 152 LEU A N 1
ATOM 1157 C CA . LEU A 1 152 ? -6.177 -25.199 -6.992 1.00 47.88 152 LEU A CA 1
ATOM 1158 C C . LEU A 1 152 ? -5.660 -26.138 -5.897 1.00 47.88 152 LEU A C 1
ATOM 1160 O O . LEU A 1 152 ? -5.299 -25.631 -4.811 1.00 47.88 152 LEU A O 1
#

Radius of gyration: 24.69 Å; Cα contacts (8 Å, |Δi|>4): 97; chains: 1; bounding box: 64×39×49 Å